Protein AF-A0A1H0HIH0-F1 (afdb_monomer)

pLDDT: mean 79.21, std 12.47, range [33.81, 92.12]

Secondary structure (DSSP, 8-state):
--EEPPTT-TTPPTTEEEEEETTEEEEEEEEEETTTEEEEEETTEEEEEEEETTEEEEEETTSPTT--SEEEEE--TTT--EEEEETTEEEEE--TT--

Sequence (99 aa):
MLVLGEAGSAGCEKGVSPVLRDDVVVATVRASNWEEAATAVVENREWVLARAGREPTGRAAHDPEGTARLRARQTSWWTGSRDVDLDGMRVQAAAAGAA

Radius of gyration: 13.72 Å; Cα contacts (8 Å, |Δi|>4): 199; chains: 1; bounding box: 29×30×32 Å

Mean predicted aligned error: 7.32 Å

Solvent-accessible surface area (backbone atoms only — not comparable to full-atom values): 5656 Å² total; per-residue (Å²): 116,81,45,81,50,56,61,37,35,97,86,37,56,82,57,23,20,31,28,26,44,90,87,38,76,61,30,40,35,41,49,93,45,86,81,62,40,32,40,35,36,46,85,89,42,51,28,45,33,36,56,63,84,92,34,43,31,25,25,50,65,90,51,63,90,90,55,64,45,27,39,41,44,78,75,36,86,87,79,58,37,29,38,31,34,48,76,84,44,78,42,83,45,75,63,94,80,83,125

Foldseek 3Di:
DWDWADACPPVHDHQKIFIDDPNDGQKIKHDPDLQAWIWIAGPNWIKIWGDPDPWIFIDTPPDDPPDGQWIWDQPDPVQRKIWIHGNNDTDTDDDPDDD

Nearest PDB structures (foldseek):
  4jpd-assembly1_A  TM=5.512E-01  e=9.933E+00  Burkholderia cenocepacia J2315

Structure (mmCIF, N/CA/C/O backbone):
data_AF-A0A1H0HIH0-F1
#
_entry.id   AF-A0A1H0HIH0-F1
#
loop_
_atom_site.group_PDB
_atom_site.id
_atom_site.type_symbol
_atom_site.label_atom_id
_atom_site.label_alt_id
_atom_site.label_comp_id
_atom_site.label_asym_id
_atom_site.label_entity_id
_atom_site.label_seq_id
_atom_site.pdbx_PDB_ins_code
_atom_site.Cartn_x
_atom_site.Cartn_y
_atom_site.Cartn_z
_atom_site.occupancy
_atom_site.B_iso_or_equiv
_atom_site.auth_seq_id
_atom_site.auth_comp_id
_atom_site.auth_asym_id
_atom_site.auth_atom_id
_atom_site.pdbx_PDB_model_num
ATOM 1 N N . MET A 1 1 ? 4.588 -12.725 -8.363 1.00 80.31 1 MET A N 1
ATOM 2 C CA . MET A 1 1 ? 5.114 -12.387 -7.015 1.00 80.31 1 MET A CA 1
ATOM 3 C C . MET A 1 1 ? 5.321 -10.879 -6.951 1.00 80.31 1 MET A C 1
ATOM 5 O O . MET A 1 1 ? 5.559 -10.302 -8.003 1.00 80.31 1 MET A O 1
ATOM 9 N N . LEU A 1 2 ? 5.173 -10.236 -5.789 1.00 84.50 2 LEU A N 1
ATOM 10 C CA . LEU A 1 2 ? 5.523 -8.818 -5.623 1.00 84.50 2 LEU A CA 1
ATOM 11 C C . LEU A 1 2 ? 6.840 -8.713 -4.860 1.00 84.50 2 LEU A C 1
ATOM 13 O O . LEU A 1 2 ? 7.027 -9.432 -3.880 1.00 84.50 2 LEU A O 1
ATOM 17 N N . VAL A 1 3 ? 7.729 -7.830 -5.305 1.00 86.00 3 VAL A N 1
ATOM 18 C CA . VAL A 1 3 ? 9.046 -7.611 -4.695 1.00 86.00 3 VAL A CA 1
ATOM 19 C C . VAL A 1 3 ? 9.214 -6.130 -4.390 1.00 86.00 3 VAL A C 1
ATOM 21 O O . VAL A 1 3 ? 8.932 -5.294 -5.242 1.00 86.00 3 VAL A O 1
ATOM 24 N N . LEU A 1 4 ? 9.670 -5.798 -3.183 1.00 86.38 4 LEU A N 1
ATOM 25 C CA . LEU A 1 4 ? 10.110 -4.443 -2.859 1.00 86.38 4 LEU A CA 1
ATOM 26 C C . LEU A 1 4 ? 11.569 -4.294 -3.304 1.00 86.38 4 LEU A C 1
ATOM 28 O O . LEU A 1 4 ? 12.436 -5.008 -2.805 1.00 86.38 4 LEU A O 1
ATOM 32 N N . GLY A 1 5 ? 11.821 -3.408 -4.261 1.00 87.75 5 GLY A N 1
ATOM 33 C CA . GLY A 1 5 ? 13.158 -3.090 -4.745 1.00 87.75 5 GLY A CA 1
ATOM 34 C C . GLY A 1 5 ? 13.889 -2.087 -3.855 1.00 87.75 5 GLY A C 1
ATOM 35 O O . GLY A 1 5 ? 13.322 -1.500 -2.934 1.00 87.75 5 GLY A O 1
ATOM 36 N N . GLU A 1 6 ? 15.168 -1.876 -4.154 1.00 88.69 6 GLU A N 1
ATOM 37 C CA . GLU A 1 6 ? 16.017 -0.931 -3.428 1.00 88.69 6 GLU A CA 1
ATOM 38 C C . GLU A 1 6 ? 15.597 0.528 -3.684 1.00 88.69 6 GLU A C 1
ATOM 40 O O . GLU A 1 6 ? 15.169 0.891 -4.785 1.00 88.69 6 GLU A O 1
ATOM 45 N N . ALA A 1 7 ? 15.731 1.388 -2.674 1.00 89.75 7 ALA A N 1
ATOM 46 C CA . ALA A 1 7 ? 15.424 2.808 -2.805 1.00 89.75 7 ALA A CA 1
ATOM 47 C C . ALA A 1 7 ? 16.313 3.488 -3.863 1.00 89.75 7 ALA A C 1
ATOM 49 O O . ALA A 1 7 ? 17.536 3.422 -3.793 1.00 89.75 7 ALA A O 1
ATOM 50 N N . GLY A 1 8 ? 15.701 4.202 -4.811 1.00 89.25 8 GLY A N 1
ATOM 51 C CA . GLY A 1 8 ? 16.393 4.833 -5.939 1.00 89.25 8 GLY A CA 1
ATOM 52 C C . GLY A 1 8 ? 16.690 3.897 -7.118 1.00 89.25 8 GLY A C 1
ATOM 53 O O . GLY A 1 8 ? 17.385 4.298 -8.049 1.00 89.25 8 GLY A O 1
ATOM 54 N N . SER A 1 9 ? 16.187 2.657 -7.097 1.00 91.19 9 SER A N 1
ATOM 55 C CA . SER A 1 9 ? 16.325 1.707 -8.210 1.00 91.19 9 SER A CA 1
ATOM 56 C C . SER A 1 9 ? 15.155 1.787 -9.203 1.00 91.19 9 SER A C 1
ATOM 58 O O . SER A 1 9 ? 14.167 2.485 -8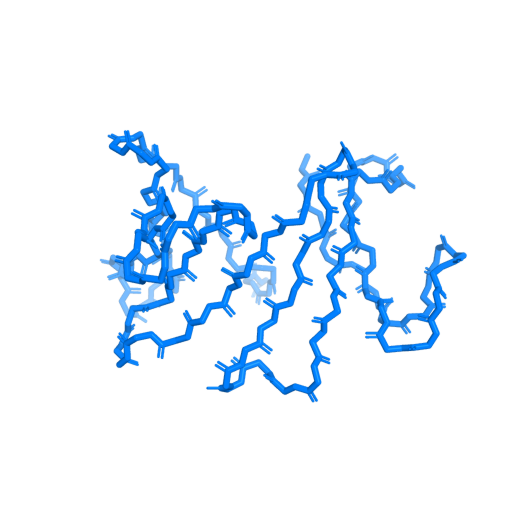.974 1.00 91.19 9 SER A O 1
ATOM 60 N N . ALA A 1 10 ? 15.272 1.086 -10.338 1.00 89.94 10 ALA A N 1
ATOM 61 C CA . ALA A 1 10 ? 14.246 1.006 -11.389 1.00 89.94 10 ALA A CA 1
ATOM 62 C C . ALA A 1 10 ? 13.727 2.375 -11.890 1.00 89.94 10 ALA A C 1
ATOM 64 O O . ALA A 1 10 ? 12.550 2.526 -12.211 1.00 89.94 10 ALA A O 1
ATOM 65 N N . GLY A 1 11 ? 14.603 3.387 -11.932 1.00 90.19 11 GLY A N 1
ATOM 66 C CA . GLY A 1 11 ? 14.255 4.750 -12.352 1.00 90.19 11 GLY A CA 1
ATOM 67 C C . GLY A 1 11 ? 13.507 5.578 -11.300 1.00 90.19 11 GLY A C 1
ATOM 68 O O . GLY A 1 11 ? 13.087 6.692 -11.606 1.00 90.19 11 GLY A O 1
ATOM 69 N N . CYS A 1 12 ? 13.344 5.068 -10.074 1.00 89.81 12 CYS A N 1
ATOM 70 C CA . CYS A 1 12 ? 12.753 5.819 -8.970 1.00 89.81 12 CYS A CA 1
ATOM 71 C C . CYS A 1 12 ? 13.717 6.874 -8.415 1.00 89.81 12 CYS A C 1
ATOM 73 O O . CYS A 1 12 ? 14.939 6.721 -8.442 1.00 89.81 12 CYS A O 1
ATOM 75 N N . GLU A 1 13 ? 13.152 7.938 -7.848 1.00 89.50 13 GLU A N 1
ATOM 76 C CA . GLU A 1 13 ? 13.914 8.970 -7.150 1.00 89.50 13 GLU A CA 1
ATOM 77 C C . GLU A 1 13 ? 14.620 8.414 -5.903 1.00 89.50 13 GLU A C 1
ATOM 79 O O . GLU A 1 13 ? 14.207 7.418 -5.300 1.00 89.50 13 GLU A O 1
ATOM 84 N N . LYS A 1 14 ? 15.685 9.091 -5.459 1.00 88.25 14 LYS A N 1
ATOM 85 C CA . LYS A 1 14 ? 16.390 8.722 -4.226 1.00 88.25 14 LYS A CA 1
ATOM 86 C C . LYS A 1 14 ? 15.418 8.704 -3.038 1.00 88.25 14 LYS A C 1
ATOM 88 O O . LYS A 1 14 ? 14.710 9.676 -2.793 1.00 88.25 14 LYS A O 1
ATOM 93 N N . GLY A 1 15 ? 15.429 7.614 -2.268 1.00 86.94 15 GLY A N 1
ATOM 94 C CA . GLY A 1 15 ? 14.527 7.428 -1.122 1.00 86.94 15 GLY A CA 1
ATOM 95 C C . GLY A 1 15 ? 13.133 6.899 -1.489 1.00 86.94 15 GLY A C 1
ATOM 96 O O . GLY A 1 15 ? 12.303 6.718 -0.599 1.00 86.94 15 GLY A O 1
ATOM 97 N N . VAL A 1 16 ? 12.879 6.619 -2.771 1.00 89.56 16 VAL A N 1
ATOM 98 C CA . VAL A 1 16 ? 11.663 5.956 -3.253 1.00 89.56 16 VAL A CA 1
ATOM 99 C C . VAL A 1 16 ? 12.010 4.537 -3.688 1.00 89.56 16 VAL A C 1
ATOM 101 O O . VAL A 1 16 ? 12.896 4.328 -4.511 1.00 89.56 16 VAL A O 1
ATOM 104 N N . SER A 1 17 ? 11.323 3.554 -3.116 1.00 90.81 17 SER A N 1
ATOM 105 C CA . SER A 1 17 ? 11.512 2.131 -3.406 1.00 90.81 17 SER A CA 1
ATOM 106 C C . SER A 1 17 ? 10.436 1.648 -4.385 1.00 90.81 17 SER A C 1
ATOM 108 O O . SER A 1 17 ? 9.251 1.860 -4.113 1.00 90.81 17 SER A O 1
ATOM 110 N N . PRO A 1 18 ? 10.790 1.007 -5.510 1.00 92.12 18 PRO A N 1
ATOM 111 C CA . PRO A 1 18 ? 9.810 0.431 -6.423 1.00 92.12 18 PRO A CA 1
ATOM 112 C C . PRO A 1 18 ? 9.207 -0.855 -5.847 1.00 92.12 18 PRO A C 1
ATOM 114 O O . PRO A 1 18 ? 9.887 -1.634 -5.185 1.00 92.12 18 PRO A O 1
ATOM 117 N N . VAL A 1 19 ? 7.940 -1.123 -6.151 1.00 90.19 19 VAL A N 1
ATOM 118 C CA . VAL A 1 19 ? 7.323 -2.445 -5.998 1.00 90.19 19 VAL A CA 1
ATOM 119 C C . VAL A 1 19 ? 7.205 -3.056 -7.383 1.00 90.19 19 VAL A C 1
ATOM 121 O O . VAL A 1 19 ? 6.581 -2.474 -8.271 1.00 90.19 19 VAL A O 1
ATOM 124 N N . LEU A 1 20 ? 7.809 -4.223 -7.558 1.00 89.56 20 LEU A N 1
ATOM 125 C CA . LEU A 1 20 ? 7.972 -4.892 -8.838 1.00 89.56 20 LEU A CA 1
ATOM 126 C C . LEU A 1 20 ? 7.057 -6.114 -8.938 1.00 89.56 20 LEU A C 1
ATOM 128 O O . LEU A 1 20 ? 6.912 -6.878 -7.979 1.00 89.56 20 LEU A O 1
ATOM 132 N N . ARG A 1 21 ? 6.486 -6.322 -10.124 1.00 90.56 21 ARG A N 1
ATOM 133 C CA . ARG A 1 21 ? 5.893 -7.585 -10.569 1.00 90.56 21 ARG A CA 1
ATOM 134 C C . ARG A 1 21 ? 6.576 -7.965 -11.874 1.00 90.56 21 ARG A C 1
ATOM 136 O O . ARG A 1 21 ? 6.443 -7.228 -12.841 1.00 90.56 21 ARG A O 1
ATOM 143 N N . ASP A 1 22 ? 7.290 -9.087 -11.879 1.00 90.31 22 ASP A N 1
ATOM 144 C CA . ASP A 1 22 ? 8.002 -9.576 -13.068 1.00 90.31 22 ASP A CA 1
ATOM 145 C C . ASP A 1 22 ? 8.911 -8.481 -13.673 1.00 90.31 22 ASP A C 1
ATOM 147 O O . ASP A 1 22 ? 8.822 -8.152 -14.851 1.00 90.31 22 ASP A O 1
ATOM 151 N N . ASP A 1 23 ? 9.712 -7.846 -12.805 1.00 89.00 23 ASP A N 1
ATOM 152 C CA . ASP A 1 23 ? 10.618 -6.718 -13.102 1.00 89.00 23 ASP A CA 1
ATOM 153 C C . ASP A 1 23 ? 9.951 -5.415 -13.593 1.00 89.00 23 ASP A C 1
ATOM 155 O O . ASP A 1 23 ? 10.631 -4.425 -13.865 1.00 89.00 23 ASP A O 1
ATOM 159 N N . VAL A 1 24 ? 8.617 -5.354 -13.622 1.00 91.62 24 VAL A N 1
ATOM 160 C CA . VAL A 1 24 ? 7.851 -4.143 -13.949 1.00 91.62 24 VAL A CA 1
ATOM 161 C C . VAL A 1 24 ? 7.446 -3.402 -12.678 1.00 91.62 24 VAL A C 1
ATOM 163 O O . VAL A 1 24 ? 6.874 -3.995 -11.762 1.00 91.62 24 VAL A O 1
ATOM 166 N N . VAL A 1 25 ? 7.687 -2.089 -12.629 1.00 91.56 25 VAL A N 1
ATOM 167 C CA . VAL A 1 25 ? 7.235 -1.226 -11.525 1.00 91.56 25 VAL A CA 1
ATOM 168 C C . VAL A 1 25 ? 5.712 -1.101 -11.559 1.00 91.56 25 VAL A C 1
ATOM 170 O O . VAL A 1 25 ? 5.149 -0.548 -12.499 1.00 91.56 25 VAL A O 1
ATOM 173 N N . VAL A 1 26 ? 5.048 -1.601 -10.518 1.00 91.12 26 VAL A N 1
ATOM 174 C CA . VAL A 1 26 ? 3.582 -1.541 -10.356 1.00 91.12 26 VAL A CA 1
ATOM 175 C C . VAL A 1 26 ? 3.142 -0.583 -9.249 1.00 91.12 26 VAL A C 1
ATOM 177 O O . VAL A 1 26 ? 1.981 -0.184 -9.197 1.00 91.12 26 VAL A O 1
ATOM 180 N N . ALA A 1 27 ? 4.061 -0.204 -8.361 1.00 91.25 27 ALA A N 1
ATOM 181 C CA . ALA A 1 27 ? 3.847 0.816 -7.344 1.00 91.25 27 ALA A CA 1
ATOM 182 C C . ALA A 1 27 ? 5.184 1.400 -6.878 1.00 91.25 27 ALA A C 1
ATOM 184 O O . ALA A 1 27 ? 6.249 0.844 -7.150 1.00 91.25 27 ALA A O 1
ATOM 185 N N . THR A 1 28 ? 5.130 2.499 -6.136 1.00 91.69 28 THR A N 1
ATOM 186 C CA . THR A 1 28 ? 6.291 3.077 -5.456 1.00 91.69 28 THR A CA 1
ATOM 187 C C . THR A 1 28 ? 5.982 3.310 -3.986 1.00 91.69 28 THR A C 1
ATOM 189 O O . THR A 1 28 ? 4.840 3.552 -3.603 1.00 91.69 28 THR A O 1
ATOM 192 N N . VAL A 1 29 ? 7.002 3.210 -3.139 1.00 89.38 29 VAL A N 1
ATOM 193 C CA . VAL A 1 29 ? 6.908 3.461 -1.701 1.00 89.38 2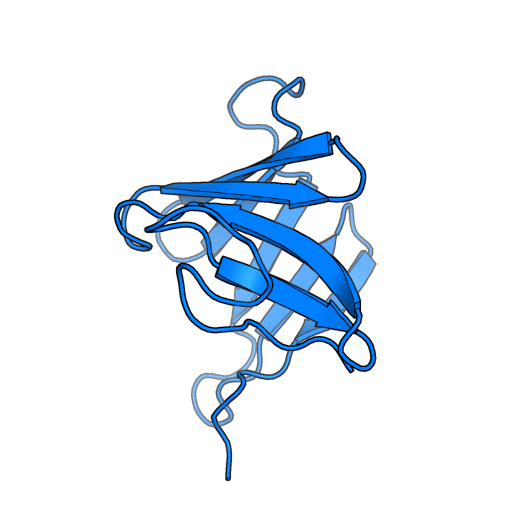9 VAL A CA 1
ATOM 194 C C . VAL A 1 29 ? 7.949 4.497 -1.320 1.00 89.38 29 VAL A C 1
ATOM 196 O O . VAL A 1 29 ? 9.143 4.315 -1.549 1.00 89.38 29 VAL A O 1
ATOM 199 N N . ARG A 1 30 ? 7.501 5.579 -0.697 1.00 88.25 30 ARG A N 1
ATOM 200 C CA . ARG A 1 30 ? 8.339 6.597 -0.080 1.00 88.25 30 ARG A CA 1
ATOM 201 C C . ARG A 1 30 ? 8.235 6.452 1.431 1.00 88.25 30 ARG A C 1
ATOM 203 O O . ARG A 1 30 ? 7.192 6.729 2.017 1.00 88.25 30 ARG A O 1
ATOM 210 N N . ALA A 1 31 ? 9.321 6.028 2.060 1.00 72.25 31 ALA A N 1
ATOM 211 C CA . ALA A 1 31 ? 9.418 5.945 3.511 1.00 72.25 31 ALA A CA 1
ATOM 212 C C . ALA A 1 31 ? 10.559 6.850 3.981 1.00 72.25 31 ALA A C 1
ATOM 214 O O . ALA A 1 31 ? 11.698 6.671 3.559 1.00 72.25 31 ALA A O 1
ATOM 215 N N . SER A 1 32 ? 10.258 7.821 4.846 1.00 57.44 32 SER A N 1
ATOM 216 C CA . SER A 1 32 ? 11.291 8.622 5.525 1.00 57.44 32 SER A CA 1
ATOM 217 C C . SER A 1 32 ? 11.890 7.837 6.700 1.00 57.44 32 SER A C 1
ATOM 219 O O . SER A 1 32 ? 13.095 7.878 6.930 1.00 57.44 32 SER A O 1
ATOM 221 N N . ASN A 1 33 ? 11.044 7.075 7.398 1.00 59.47 33 ASN A N 1
ATOM 222 C CA . ASN A 1 33 ? 11.353 6.092 8.431 1.00 59.47 33 ASN A CA 1
ATOM 223 C C . ASN A 1 33 ? 10.108 5.191 8.592 1.00 59.47 33 ASN A C 1
ATOM 225 O O . ASN A 1 33 ? 8.996 5.663 8.795 1.00 59.47 33 ASN A O 1
ATOM 229 N N . TRP A 1 34 ? 10.245 3.869 8.476 1.00 56.25 34 TRP A N 1
ATOM 230 C CA . TRP A 1 34 ? 9.083 2.960 8.554 1.00 56.25 34 TRP A CA 1
ATOM 231 C C . TRP A 1 34 ? 8.401 2.952 9.939 1.00 56.25 34 TRP A C 1
ATOM 233 O O . TRP A 1 34 ? 7.323 2.378 10.095 1.00 56.25 34 TRP A O 1
ATOM 243 N N . GLU A 1 35 ? 9.034 3.561 10.945 1.00 59.50 35 GLU A N 1
ATOM 244 C CA . GLU A 1 35 ? 8.552 3.618 12.323 1.00 59.50 35 GLU A CA 1
ATOM 245 C C . GLU A 1 35 ? 7.401 4.608 12.538 1.00 59.50 35 GLU A C 1
ATOM 247 O O . GLU A 1 35 ? 6.587 4.367 13.429 1.00 59.50 35 GLU A O 1
ATOM 252 N N . GLU A 1 36 ? 7.284 5.660 11.719 1.00 63.94 36 GLU A N 1
ATOM 253 C CA . GLU A 1 36 ? 6.258 6.700 11.897 1.00 63.94 36 GLU A CA 1
ATOM 254 C C . GLU A 1 36 ? 5.204 6.675 10.786 1.00 63.94 36 GLU A C 1
ATOM 256 O O . GLU A 1 36 ? 4.012 6.519 11.066 1.00 63.94 36 GLU A O 1
ATOM 261 N N . ALA A 1 37 ? 5.625 6.787 9.523 1.00 71.50 37 ALA A N 1
ATOM 262 C CA . ALA A 1 37 ? 4.717 6.797 8.380 1.00 71.50 37 ALA A CA 1
ATOM 263 C C . ALA A 1 37 ? 5.438 6.475 7.063 1.00 71.50 37 ALA A C 1
ATOM 265 O O . ALA A 1 37 ? 6.606 6.813 6.861 1.00 71.50 37 ALA A O 1
ATOM 266 N N . ALA A 1 38 ? 4.710 5.867 6.130 1.00 82.44 38 ALA A N 1
ATOM 267 C CA . ALA A 1 38 ? 5.158 5.673 4.757 1.00 82.44 38 ALA A CA 1
ATOM 268 C C . ALA A 1 38 ? 4.033 6.018 3.779 1.00 82.44 38 ALA A C 1
ATOM 270 O O . ALA A 1 38 ? 2.858 5.793 4.061 1.00 82.44 38 ALA A O 1
ATOM 271 N N . THR A 1 39 ? 4.397 6.524 2.608 1.00 85.56 39 THR A N 1
ATOM 272 C CA . THR A 1 39 ? 3.455 6.801 1.524 1.00 85.56 39 THR A CA 1
ATOM 273 C C . THR A 1 39 ? 3.686 5.801 0.404 1.00 85.56 39 THR A C 1
ATOM 275 O O . THR A 1 39 ? 4.816 5.637 -0.049 1.00 85.56 39 THR A O 1
ATOM 278 N N . ALA A 1 40 ? 2.634 5.136 -0.059 1.00 87.94 40 ALA A N 1
ATOM 279 C CA . ALA A 1 40 ? 2.688 4.271 -1.232 1.00 87.94 40 ALA A CA 1
ATOM 280 C C . ALA A 1 40 ? 1.838 4.859 -2.360 1.00 87.94 40 ALA A C 1
ATOM 282 O O . ALA A 1 40 ? 0.742 5.351 -2.115 1.00 87.94 40 ALA A O 1
ATOM 283 N N . VAL A 1 41 ? 2.317 4.789 -3.598 1.00 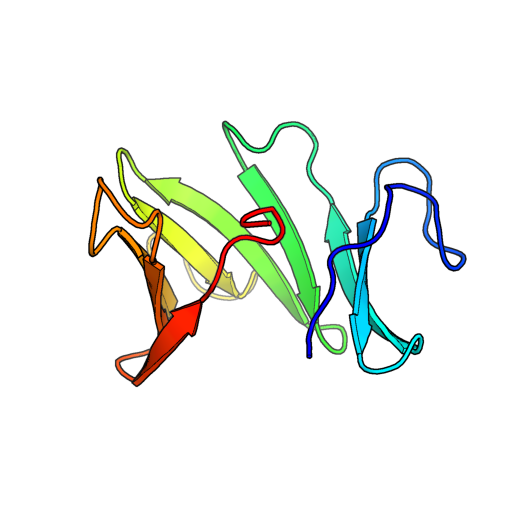87.75 41 VAL A N 1
ATOM 284 C CA . VAL A 1 41 ? 1.555 5.173 -4.788 1.00 87.75 41 VAL A CA 1
ATOM 285 C C . VAL A 1 41 ? 1.346 3.932 -5.641 1.00 87.75 41 VAL A C 1
ATOM 287 O O . VAL A 1 41 ? 2.304 3.351 -6.145 1.00 87.75 41 VAL A O 1
ATOM 290 N N . VAL A 1 42 ? 0.089 3.523 -5.794 1.00 86.75 42 VAL A N 1
ATOM 291 C CA . VAL A 1 42 ? -0.330 2.373 -6.609 1.00 86.75 42 VAL A CA 1
ATOM 292 C C . VAL A 1 42 ? -1.242 2.903 -7.703 1.00 86.75 42 VAL A C 1
ATOM 294 O O . VAL A 1 42 ? -2.268 3.493 -7.380 1.00 86.75 42 VAL A O 1
ATOM 297 N N . GLU A 1 43 ? -0.876 2.738 -8.976 1.00 83.69 43 GLU A 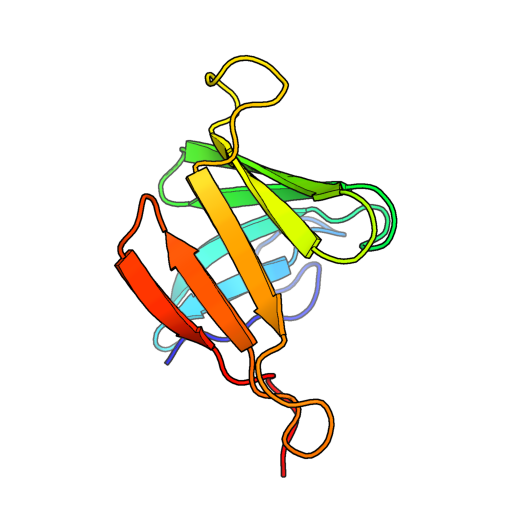N 1
ATOM 298 C CA . GLU A 1 43 ? -1.681 3.223 -10.115 1.00 83.69 43 GLU A CA 1
ATOM 299 C C . GLU A 1 43 ? -2.135 4.696 -9.957 1.00 83.69 43 GLU A C 1
ATOM 301 O O . GLU A 1 43 ? -3.306 5.030 -10.120 1.00 83.69 43 GLU A O 1
ATOM 306 N N . ASN A 1 44 ? -1.210 5.587 -9.572 1.00 82.06 44 ASN A N 1
ATOM 307 C CA . ASN A 1 44 ? -1.450 7.007 -9.245 1.00 82.06 44 ASN A CA 1
ATOM 308 C C . ASN A 1 44 ? -2.354 7.290 -8.033 1.00 82.06 44 ASN A C 1
ATOM 310 O O . ASN A 1 44 ? -2.671 8.449 -7.758 1.00 82.06 44 ASN A O 1
ATOM 314 N N . ARG A 1 45 ? -2.752 6.275 -7.268 1.00 86.88 45 ARG A N 1
ATOM 315 C CA . ARG A 1 45 ? -3.480 6.459 -6.015 1.00 86.88 45 ARG A CA 1
ATOM 316 C C . ARG A 1 45 ? -2.516 6.446 -4.845 1.00 86.88 45 ARG A C 1
ATOM 318 O O . ARG A 1 45 ? -1.826 5.456 -4.609 1.00 86.88 45 ARG A O 1
ATOM 325 N N . GLU A 1 46 ? -2.513 7.539 -4.097 1.00 89.62 46 GLU A N 1
ATOM 326 C CA . GLU A 1 46 ? -1.709 7.663 -2.891 1.00 89.62 46 GLU A CA 1
ATOM 327 C C . GLU A 1 46 ? -2.382 6.975 -1.695 1.00 89.62 46 GLU A C 1
ATOM 329 O O . GLU A 1 46 ? -3.583 7.129 -1.438 1.00 89.62 46 GLU A O 1
ATOM 334 N N . TRP A 1 47 ? -1.570 6.229 -0.957 1.00 89.88 47 TRP A N 1
ATOM 335 C CA . TRP A 1 47 ? -1.898 5.529 0.268 1.00 89.88 47 TRP A CA 1
ATOM 336 C C . TRP A 1 47 ? -0.990 6.012 1.384 1.00 89.88 47 TRP A C 1
ATOM 338 O O . TRP A 1 47 ? 0.233 6.014 1.248 1.00 89.88 47 TRP A O 1
ATOM 348 N N . VAL A 1 48 ? -1.599 6.364 2.508 1.00 88.81 48 VAL A N 1
ATOM 349 C CA . VAL A 1 48 ? -0.891 6.712 3.735 1.00 88.81 48 VAL A CA 1
ATOM 350 C C . VAL A 1 48 ? -0.867 5.474 4.616 1.00 88.81 48 VAL A C 1
ATOM 352 O O . VAL A 1 48 ? -1.916 4.968 5.022 1.00 88.81 48 VAL A O 1
ATOM 355 N N . LEU A 1 49 ? 0.336 4.982 4.886 1.00 86.31 49 LEU A N 1
ATOM 356 C CA . LEU A 1 49 ? 0.612 3.874 5.785 1.00 86.31 49 LEU A CA 1
ATOM 357 C C . LEU A 1 49 ? 1.122 4.443 7.103 1.00 86.31 49 LEU A C 1
ATOM 359 O O . LEU A 1 49 ? 2.055 5.245 7.124 1.00 86.31 49 LEU A O 1
ATOM 363 N N . ALA A 1 50 ? 0.521 4.014 8.202 1.00 83.56 50 ALA A N 1
ATOM 364 C CA . ALA A 1 50 ? 0.887 4.458 9.537 1.00 83.56 50 ALA A CA 1
ATOM 365 C C . ALA A 1 50 ? 0.957 3.264 10.482 1.00 83.56 50 ALA A C 1
ATOM 367 O O . ALA A 1 50 ? 0.322 2.228 10.271 1.00 83.56 50 ALA A O 1
ATOM 368 N N . ARG A 1 51 ? 1.717 3.410 11.562 1.00 76.00 51 ARG A N 1
ATOM 369 C CA . ARG A 1 51 ? 1.726 2.427 12.639 1.00 76.00 51 ARG A CA 1
ATOM 370 C C . ARG A 1 51 ? 0.810 2.893 13.767 1.00 76.00 51 ARG A C 1
ATOM 372 O O . ARG A 1 51 ? 1.186 3.737 14.572 1.00 76.00 51 ARG A O 1
ATOM 379 N N . ALA A 1 52 ? -0.383 2.311 13.864 1.00 69.38 52 ALA A N 1
ATOM 380 C CA . ALA A 1 52 ? -1.280 2.529 14.996 1.00 69.38 52 ALA A CA 1
ATOM 381 C C . ALA A 1 52 ? -0.950 1.513 16.109 1.00 69.38 52 ALA A C 1
ATOM 383 O O . ALA A 1 52 ? -1.518 0.424 16.195 1.00 69.38 52 ALA A O 1
ATOM 384 N N . GLY A 1 53 ? 0.041 1.832 16.945 1.00 71.44 53 GLY A N 1
ATOM 385 C CA . GLY A 1 53 ? 0.500 0.942 18.017 1.00 71.44 53 GLY A CA 1
ATOM 386 C C . GLY A 1 53 ? 1.203 -0.318 17.491 1.00 71.44 53 GLY A C 1
ATOM 387 O O . GLY A 1 53 ? 2.326 -0.257 16.983 1.00 71.44 53 GLY A O 1
ATOM 388 N N . ARG A 1 54 ? 0.579 -1.494 17.650 1.00 70.50 54 ARG A N 1
ATOM 389 C CA . ARG A 1 54 ? 1.146 -2.781 17.191 1.00 70.50 54 ARG A CA 1
ATOM 390 C C . ARG A 1 54 ? 0.685 -3.197 15.793 1.00 70.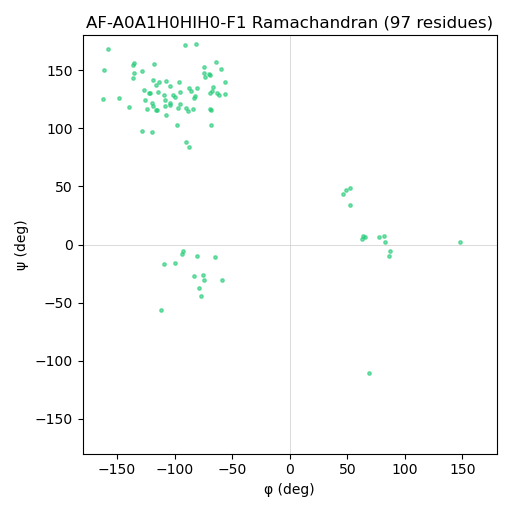50 54 ARG A C 1
ATOM 392 O O . ARG A 1 54 ? 1.243 -4.147 15.253 1.00 70.50 54 ARG A O 1
ATOM 399 N N . GLU A 1 55 ? -0.278 -2.490 15.209 1.00 74.75 55 GLU A N 1
ATOM 400 C CA . GLU A 1 55 ? -0.907 -2.860 13.942 1.00 74.75 55 GLU A CA 1
ATOM 401 C C . GLU A 1 55 ? -0.617 -1.784 12.884 1.00 74.75 55 GLU A C 1
ATOM 403 O O . GLU A 1 55 ? -1.028 -0.631 13.038 1.00 74.75 55 GLU A O 1
ATOM 408 N N . PRO A 1 56 ? 0.119 -2.120 11.811 1.00 82.06 56 PRO A N 1
ATOM 409 C CA . PRO A 1 56 ? 0.225 -1.253 10.647 1.00 82.06 56 PRO A CA 1
ATOM 410 C C . PRO A 1 56 ? -1.148 -1.082 9.998 1.00 82.06 56 PRO A C 1
ATOM 412 O O . PRO A 1 56 ? -1.834 -2.070 9.717 1.00 82.06 56 PRO A O 1
ATOM 415 N N . THR A 1 57 ? -1.532 0.161 9.737 1.00 87.19 57 THR A N 1
ATOM 416 C CA . THR A 1 57 ? -2.763 0.518 9.036 1.00 87.19 57 THR A CA 1
ATOM 417 C C . THR A 1 57 ? -2.452 1.254 7.740 1.00 87.19 57 THR A C 1
ATOM 419 O O . THR A 1 57 ? -1.389 1.856 7.580 1.00 87.19 57 THR A O 1
ATOM 422 N N . GLY A 1 58 ? -3.387 1.193 6.796 1.00 88.31 58 GLY A N 1
ATOM 423 C CA . GLY A 1 58 ? -3.323 1.938 5.546 1.00 88.31 58 GLY A CA 1
ATOM 424 C C . GLY A 1 58 ? -4.664 2.568 5.197 1.00 88.31 58 GLY A C 1
ATOM 425 O O . GLY A 1 58 ? -5.722 1.970 5.415 1.00 88.31 58 GLY A O 1
ATOM 426 N N . ARG A 1 59 ? -4.614 3.773 4.633 1.00 90.81 59 ARG A N 1
ATOM 427 C CA . ARG A 1 59 ? -5.775 4.495 4.097 1.00 90.81 59 ARG A CA 1
ATOM 428 C C . ARG A 1 59 ? -5.446 5.117 2.751 1.00 90.81 59 ARG A C 1
ATOM 430 O O . ARG A 1 59 ? -4.282 5.435 2.511 1.00 90.81 59 ARG A O 1
ATOM 437 N N . ALA A 1 60 ? -6.443 5.339 1.897 1.00 88.88 60 ALA A N 1
ATOM 438 C CA . ALA A 1 60 ? -6.218 6.199 0.744 1.00 88.88 60 ALA A CA 1
ATOM 439 C C . ALA A 1 60 ? -6.053 7.647 1.233 1.00 88.88 60 ALA A C 1
ATOM 441 O O . ALA A 1 60 ? -6.681 8.050 2.212 1.00 88.88 60 ALA A O 1
ATOM 442 N N . ALA A 1 61 ? -5.227 8.447 0.560 1.00 86.56 61 ALA A N 1
ATOM 443 C CA . ALA A 1 61 ? -4.948 9.817 1.000 1.00 86.56 61 ALA A CA 1
ATOM 444 C C . ALA A 1 61 ? -6.213 10.698 1.090 1.00 86.56 61 ALA A C 1
ATOM 446 O O . ALA A 1 61 ? -6.295 11.563 1.959 1.00 86.56 61 ALA A O 1
ATOM 447 N N . HIS A 1 62 ? -7.217 10.434 0.245 1.00 86.50 62 HIS A N 1
ATOM 448 C CA . HIS A 1 62 ? -8.515 11.122 0.259 1.00 86.50 62 HIS A CA 1
ATOM 449 C C . HIS A 1 62 ? -9.498 10.612 1.320 1.00 86.50 62 HIS A C 1
ATOM 451 O O . HIS A 1 62 ? -10.549 11.223 1.502 1.00 86.50 62 HIS A O 1
ATOM 457 N N . ASP A 1 63 ? -9.212 9.492 1.988 1.00 86.62 63 ASP A N 1
ATOM 458 C CA . ASP A 1 63 ? -10.045 9.047 3.102 1.00 86.62 63 ASP A CA 1
ATOM 459 C C . ASP A 1 63 ? -9.797 9.934 4.329 1.00 86.62 63 ASP A C 1
ATOM 461 O O . ASP A 1 63 ? -8.644 10.314 4.577 1.00 86.62 63 ASP A O 1
ATOM 465 N N . PRO A 1 64 ? -10.832 10.218 5.142 1.00 85.88 64 PRO A N 1
ATOM 466 C CA . PRO A 1 64 ? -10.660 10.975 6.373 1.00 85.88 64 PRO A CA 1
ATOM 467 C C . PRO A 1 64 ? -9.694 10.269 7.331 1.00 85.88 64 PRO A C 1
ATOM 469 O O . PRO A 1 64 ? -9.582 9.036 7.350 1.00 85.88 64 PRO A O 1
ATOM 472 N N . GLU A 1 65 ? -9.002 11.062 8.149 1.00 79.75 65 GLU A N 1
ATOM 473 C CA . GLU A 1 65 ? -8.090 10.555 9.174 1.00 79.75 65 GLU A CA 1
ATOM 474 C C . GLU A 1 65 ? -8.813 9.592 10.128 1.00 79.75 65 GLU A C 1
ATOM 476 O O . GLU A 1 65 ? -9.972 9.790 10.484 1.00 79.75 65 GLU A O 1
ATOM 481 N N . GLY A 1 66 ? -8.139 8.504 10.508 1.00 77.75 66 GLY A N 1
ATOM 482 C CA . GLY A 1 66 ? -8.735 7.425 11.304 1.00 77.75 66 GLY A CA 1
ATOM 483 C C . GLY A 1 66 ? -9.459 6.344 10.490 1.00 77.75 66 GLY A C 1
ATOM 484 O O . GLY A 1 66 ? -9.751 5.279 11.034 1.00 77.75 66 GLY A O 1
ATOM 485 N N . THR A 1 67 ? -9.680 6.546 9.186 1.00 84.62 67 THR A N 1
ATOM 486 C CA . THR A 1 67 ? -10.098 5.455 8.290 1.00 84.62 67 THR A CA 1
ATOM 487 C C . THR A 1 67 ? -8.956 4.456 8.151 1.00 84.62 67 THR A C 1
ATOM 489 O O . THR A 1 67 ? -7.821 4.849 7.900 1.00 84.62 67 THR A O 1
ATOM 492 N N . ALA A 1 68 ? -9.240 3.163 8.290 1.00 84.81 68 ALA A N 1
ATOM 493 C CA . ALA A 1 68 ? -8.266 2.100 8.062 1.00 84.81 68 ALA A CA 1
ATOM 494 C C . ALA A 1 68 ? -8.869 1.076 7.102 1.00 84.81 68 ALA A C 1
ATOM 496 O O . ALA A 1 68 ? -9.636 0.217 7.537 1.00 84.81 68 ALA A O 1
ATOM 497 N N . ARG A 1 69 ? -8.513 1.198 5.819 1.00 85.38 69 ARG A N 1
ATOM 498 C CA . ARG A 1 69 ? -8.887 0.248 4.760 1.00 85.38 69 ARG A CA 1
ATOM 499 C C . ARG A 1 69 ? -7.959 -0.956 4.712 1.00 85.38 69 ARG A C 1
ATOM 501 O O . ARG A 1 69 ? -8.357 -2.026 4.276 1.00 85.38 69 ARG A O 1
ATOM 508 N N . LEU A 1 70 ? -6.715 -0.776 5.155 1.00 85.88 70 LEU A N 1
ATOM 509 C CA . LEU A 1 70 ? -5.739 -1.851 5.290 1.00 85.88 70 LEU A CA 1
ATOM 510 C C . LEU A 1 70 ? -5.360 -2.020 6.756 1.00 85.88 70 LEU A C 1
ATOM 512 O O . LEU A 1 70 ? -5.118 -1.023 7.444 1.00 85.88 70 LEU A O 1
ATOM 516 N N . ARG A 1 71 ? -5.263 -3.265 7.228 1.00 84.69 71 ARG A N 1
ATOM 517 C CA . ARG A 1 71 ? -4.745 -3.597 8.563 1.00 84.69 71 ARG A CA 1
ATOM 518 C C . ARG A 1 71 ? -3.871 -4.837 8.491 1.00 84.69 71 ARG A C 1
ATOM 520 O O . ARG A 1 71 ? -4.348 -5.913 8.153 1.00 84.69 71 ARG A O 1
ATOM 527 N N . ALA A 1 72 ? -2.596 -4.708 8.833 1.00 80.69 72 ALA A N 1
ATOM 528 C CA . ALA A 1 72 ? -1.714 -5.860 8.945 1.00 80.69 72 ALA A CA 1
ATOM 529 C C . ALA A 1 72 ? -1.793 -6.428 10.366 1.00 80.69 72 ALA A C 1
ATOM 531 O O . ALA A 1 72 ? -1.366 -5.794 11.331 1.00 80.69 72 ALA A O 1
ATOM 532 N N . ARG A 1 73 ? -2.306 -7.649 10.494 1.00 75.06 73 ARG A N 1
ATOM 533 C CA . ARG A 1 73 ? -2.319 -8.399 11.744 1.00 75.06 73 ARG A CA 1
ATOM 534 C C . ARG A 1 73 ? -1.250 -9.478 11.680 1.00 75.06 73 ARG A C 1
ATOM 536 O O . ARG A 1 73 ? -1.276 -10.368 10.834 1.00 75.06 73 ARG A O 1
ATOM 543 N N . 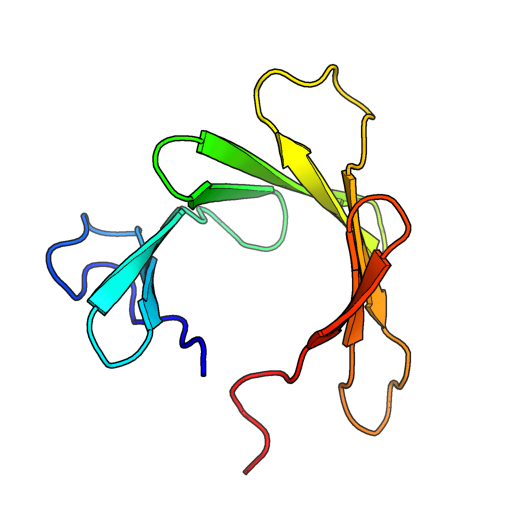GLN A 1 74 ? -0.299 -9.421 12.604 1.00 68.75 74 GLN A N 1
ATOM 544 C CA . GLN A 1 74 ? 0.651 -10.513 12.767 1.00 68.75 74 GLN A CA 1
ATOM 545 C C . GLN A 1 74 ? -0.090 -11.727 13.331 1.00 68.75 74 GLN A C 1
ATOM 547 O O . GLN A 1 74 ? -0.642 -11.66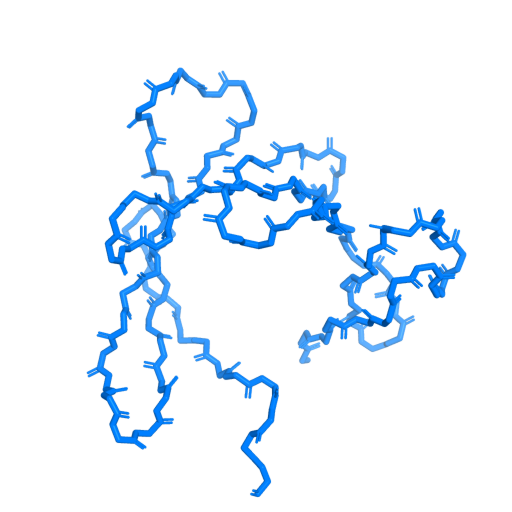7 14.430 1.00 68.75 74 GLN A O 1
ATOM 552 N N . THR A 1 75 ? -0.130 -12.814 12.565 1.00 68.75 75 THR A N 1
ATOM 553 C CA . THR A 1 75 ? -0.879 -14.023 12.932 1.00 68.75 75 THR A CA 1
ATOM 554 C C . THR A 1 75 ? 0.002 -15.104 13.523 1.00 68.75 75 THR A C 1
ATOM 556 O O . THR A 1 75 ? -0.499 -16.005 14.191 1.00 68.75 75 THR A O 1
ATOM 559 N N . SER A 1 76 ? 1.321 -15.006 13.354 1.00 61.69 76 SER A N 1
ATOM 560 C CA . SER A 1 76 ? 2.275 -15.902 14.000 1.00 61.69 76 SER A CA 1
ATOM 561 C C . SER A 1 76 ? 3.595 -15.196 14.290 1.00 61.69 76 SER A C 1
ATOM 563 O O . SER A 1 76 ? 4.223 -14.604 13.413 1.00 61.69 76 SER A O 1
ATOM 565 N N . TRP A 1 77 ? 4.027 -15.253 15.551 1.00 56.31 77 TRP A N 1
ATOM 566 C CA . TRP A 1 77 ? 5.323 -14.711 15.975 1.00 56.31 77 TRP A CA 1
ATOM 567 C C . TRP A 1 77 ? 6.493 -15.598 15.537 1.00 56.31 77 TRP A C 1
ATOM 569 O O . TRP A 1 77 ? 7.564 -15.089 15.235 1.00 56.31 77 TRP A O 1
ATOM 579 N N . TRP A 1 78 ? 6.265 -16.912 15.448 1.00 53.41 78 TRP A N 1
ATOM 580 C CA . TRP A 1 78 ? 7.294 -17.900 15.113 1.00 53.41 78 TRP A CA 1
ATOM 581 C C . TRP A 1 78 ? 7.625 -17.930 13.614 1.00 53.41 78 TRP A C 1
ATOM 583 O O . TRP A 1 78 ? 8.792 -17.957 13.247 1.00 53.41 78 TRP A O 1
ATOM 593 N N . THR A 1 79 ? 6.617 -17.902 12.736 1.00 63.84 79 THR A N 1
ATOM 594 C CA . THR A 1 79 ? 6.810 -18.001 11.274 1.00 63.84 79 THR A CA 1
ATOM 595 C C . THR A 1 79 ? 6.931 -16.646 10.577 1.00 63.84 79 THR A C 1
ATOM 597 O O . THR A 1 79 ? 7.129 -16.594 9.367 1.00 63.84 79 THR A O 1
ATOM 600 N N . GLY A 1 80 ? 6.750 -15.538 11.305 1.00 63.97 80 GLY A N 1
ATOM 601 C CA . GLY A 1 80 ? 6.751 -14.187 10.734 1.00 63.97 80 GLY A CA 1
ATOM 602 C C . GLY A 1 80 ? 5.589 -13.896 9.773 1.00 63.97 80 GLY A C 1
ATOM 603 O O . GLY A 1 80 ? 5.562 -12.829 9.161 1.00 63.97 80 GLY A O 1
ATOM 604 N N . SER A 1 81 ? 4.624 -14.812 9.638 1.00 65.75 81 SER A N 1
ATOM 605 C CA . SER A 1 81 ? 3.471 -14.662 8.749 1.00 65.75 81 SER A CA 1
ATOM 606 C C . SER A 1 81 ? 2.558 -13.525 9.218 1.00 65.75 81 SER A C 1
ATOM 608 O O . SER A 1 81 ? 2.256 -13.386 10.412 1.00 65.75 81 SER A O 1
ATOM 610 N N . ARG A 1 82 ? 2.113 -12.702 8.264 1.00 67.69 82 ARG A N 1
ATOM 611 C CA . ARG A 1 82 ? 1.167 -11.609 8.501 1.00 67.69 82 ARG A CA 1
ATOM 612 C C . ARG A 1 82 ? -0.053 -11.802 7.612 1.00 67.69 82 ARG A C 1
ATOM 614 O O . ARG A 1 82 ? 0.093 -11.973 6.404 1.00 67.69 82 ARG A O 1
ATOM 621 N N . ASP A 1 83 ? -1.237 -11.718 8.208 1.00 75.56 83 ASP A N 1
ATOM 622 C CA . ASP A 1 83 ? -2.458 -11.508 7.437 1.00 75.56 83 ASP A CA 1
ATOM 623 C C . ASP A 1 83 ? -2.645 -10.005 7.272 1.00 75.56 83 ASP A C 1
ATOM 625 O O . ASP A 1 83 ? -2.501 -9.231 8.222 1.00 75.56 83 ASP A O 1
ATOM 629 N N . VAL A 1 84 ? -2.962 -9.583 6.060 1.00 77.50 84 VAL A N 1
ATOM 630 C CA . VAL A 1 84 ? -3.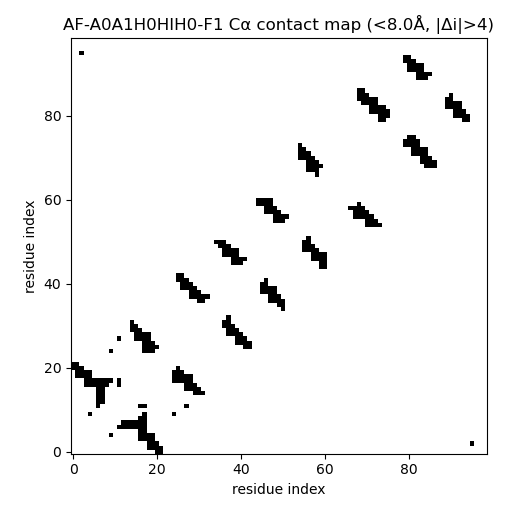366 -8.215 5.772 1.00 77.50 84 VAL A CA 1
ATOM 631 C C . VAL A 1 84 ? -4.854 -8.250 5.467 1.00 77.50 84 VAL A C 1
ATOM 633 O O . VAL A 1 84 ? -5.296 -8.939 4.554 1.00 77.50 84 VAL A O 1
ATOM 636 N N . ASP A 1 85 ? -5.634 -7.541 6.267 1.00 80.38 85 ASP A N 1
ATOM 637 C CA . ASP A 1 85 ? -7.031 -7.258 5.979 1.00 80.38 85 ASP A CA 1
ATOM 638 C C . ASP A 1 85 ? -7.107 -6.064 5.021 1.00 80.38 85 ASP A C 1
ATOM 640 O O . ASP A 1 85 ? -6.477 -5.034 5.276 1.00 80.38 85 ASP A O 1
ATOM 644 N N . LEU A 1 86 ? -7.834 -6.227 3.918 1.00 81.44 86 LEU A N 1
ATOM 645 C CA . LEU A 1 86 ? -8.118 -5.223 2.897 1.00 81.44 86 LEU A CA 1
ATOM 646 C C . LEU A 1 86 ? -9.640 -5.036 2.830 1.00 81.44 86 LEU A C 1
ATOM 648 O O . LEU A 1 86 ? -10.324 -5.834 2.192 1.00 81.44 86 LEU A O 1
ATOM 652 N N . ASP A 1 87 ? -10.184 -4.031 3.513 1.00 79.19 87 ASP A N 1
ATOM 653 C CA . ASP A 1 87 ? -11.632 -3.783 3.604 1.00 79.19 87 ASP A CA 1
ATOM 654 C C . ASP A 1 87 ? -12.441 -5.075 3.904 1.00 79.19 87 ASP A C 1
ATOM 656 O O . ASP A 1 87 ? -13.469 -5.358 3.285 1.00 79.19 87 ASP A O 1
ATOM 660 N N . GLY A 1 88 ? -11.960 -5.905 4.842 1.00 74.06 88 GLY A N 1
ATOM 661 C CA . GLY A 1 88 ? -12.587 -7.181 5.215 1.00 74.06 88 GLY A CA 1
ATOM 662 C C . GLY A 1 88 ? -12.172 -8.402 4.381 1.00 74.06 88 GLY A C 1
ATOM 663 O O . GLY A 1 88 ? -12.562 -9.526 4.710 1.00 74.06 88 GLY A O 1
ATOM 664 N N . MET A 1 89 ? -11.370 -8.227 3.325 1.00 77.38 89 MET A N 1
ATOM 665 C CA . MET A 1 89 ? -10.733 -9.325 2.594 1.00 77.38 89 MET A CA 1
ATOM 666 C C . MET A 1 89 ? -9.363 -9.636 3.197 1.00 77.38 89 MET A C 1
ATOM 668 O O . MET A 1 89 ? -8.448 -8.820 3.138 1.00 77.38 89 MET A O 1
ATOM 672 N N . ARG A 1 90 ? -9.181 -10.851 3.723 1.00 78.75 90 ARG A N 1
ATOM 673 C CA . ARG A 1 90 ? -7.872 -11.289 4.221 1.00 78.75 90 ARG A CA 1
ATOM 674 C C . ARG A 1 90 ? -6.999 -11.801 3.088 1.00 78.75 90 ARG A C 1
ATOM 676 O O . ARG A 1 90 ? -7.378 -12.734 2.383 1.00 78.75 90 ARG A O 1
ATOM 683 N N . VAL A 1 91 ? -5.804 -11.239 2.982 1.00 78.06 91 VAL A N 1
ATOM 684 C CA . VAL A 1 91 ? -4.730 -11.734 2.125 1.00 78.06 91 VAL A CA 1
ATOM 685 C C . VAL A 1 91 ? -3.530 -12.115 2.980 1.00 78.06 91 VAL A C 1
ATOM 687 O O . VAL A 1 91 ? -3.209 -11.445 3.961 1.00 78.06 91 VAL A O 1
ATOM 690 N N . GLN A 1 92 ? -2.855 -13.200 2.616 1.00 72.75 92 GLN A N 1
ATOM 691 C CA . GLN A 1 92 ? -1.630 -13.603 3.298 1.00 72.75 92 GLN A CA 1
ATOM 692 C C . GLN A 1 92 ? -0.439 -12.882 2.677 1.00 72.75 92 GLN A C 1
ATOM 694 O O . GLN A 1 92 ? -0.277 -12.871 1.456 1.00 72.75 92 GLN A O 1
ATOM 699 N N . ALA A 1 93 ? 0.406 -12.301 3.524 1.00 71.50 93 ALA A N 1
ATOM 700 C CA . ALA A 1 93 ? 1.670 -11.712 3.123 1.00 71.50 93 ALA A CA 1
ATOM 701 C C . ALA A 1 93 ? 2.830 -12.499 3.744 1.00 71.50 93 ALA A C 1
ATOM 703 O O . ALA A 1 93 ? 2.861 -12.764 4.950 1.00 71.50 93 ALA A O 1
ATOM 704 N N . ALA A 1 94 ? 3.808 -12.845 2.911 1.00 66.19 94 ALA A N 1
ATOM 705 C CA . ALA A 1 94 ? 5.092 -13.366 3.356 1.00 66.19 94 ALA A CA 1
ATOM 706 C C . ALA A 1 94 ? 6.107 -12.219 3.427 1.00 66.19 94 ALA A C 1
ATOM 708 O O . ALA A 1 94 ? 6.131 -11.348 2.556 1.00 66.19 94 ALA A O 1
ATOM 709 N N . ALA A 1 95 ? 6.948 -12.216 4.461 1.00 62.03 95 ALA A N 1
ATOM 710 C CA . ALA A 1 95 ? 8.098 -11.324 4.499 1.00 62.03 95 ALA A CA 1
ATOM 711 C C . ALA A 1 95 ? 9.117 -11.777 3.442 1.00 62.03 95 ALA A C 1
ATOM 713 O O . ALA A 1 95 ? 9.474 -12.955 3.387 1.00 62.03 95 ALA A O 1
ATOM 714 N N . ALA A 1 96 ? 9.601 -10.847 2.618 1.00 56.75 96 ALA A N 1
ATOM 715 C CA . ALA A 1 96 ? 10.765 -11.101 1.780 1.00 56.75 96 ALA A CA 1
ATOM 716 C C . ALA A 1 96 ? 11.986 -11.215 2.707 1.00 56.75 96 ALA A C 1
ATOM 718 O O . ALA A 1 96 ? 12.433 -10.215 3.263 1.00 56.75 96 ALA A O 1
ATOM 719 N N . GLY A 1 97 ? 12.449 -12.444 2.954 1.00 48.09 97 GLY A N 1
ATOM 720 C CA . GLY A 1 97 ? 13.559 -12.713 3.874 1.00 48.09 97 GLY A CA 1
ATOM 721 C C . GLY A 1 97 ? 13.516 -14.039 4.641 1.00 48.09 97 GLY A C 1
ATOM 722 O O . GLY A 1 97 ? 14.412 -14.269 5.443 1.00 48.09 97 GLY A O 1
ATOM 723 N N . ALA A 1 98 ? 12.529 -14.915 4.426 1.00 38.12 98 ALA A N 1
ATOM 724 C CA . ALA A 1 98 ? 12.622 -16.304 4.886 1.00 38.12 98 ALA A CA 1
ATOM 725 C C . ALA A 1 98 ? 13.254 -17.167 3.780 1.00 38.12 98 ALA A C 1
ATOM 727 O O . ALA A 1 98 ? 12.548 -17.693 2.919 1.00 38.12 98 ALA A O 1
ATOM 728 N N . ALA A 1 99 ? 14.586 -17.234 3.793 1.00 33.81 99 ALA A N 1
ATOM 729 C CA . ALA A 1 99 ? 15.353 -18.342 3.231 1.00 33.81 99 ALA A CA 1
ATOM 730 C C . ALA A 1 99 ? 15.742 -19.284 4.376 1.0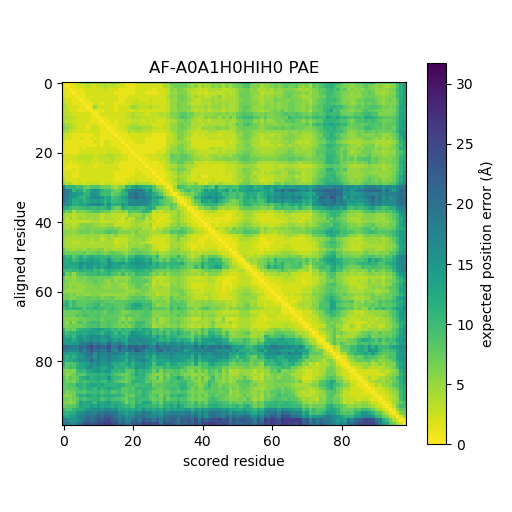0 33.81 99 ALA A C 1
ATOM 732 O O . ALA A 1 99 ? 16.040 -18.757 5.474 1.00 33.81 99 ALA A O 1
#